Protein AF-A0A1A8H8I7-F1 (afdb_monomer_lite)

pLDDT: mean 92.43, std 4.39, range [78.38, 97.0]

Sequence (57 aa):
MLKTPRFPVWVCCINGTYSVLFSLNRSLLSDWRMEHQFQLFYYNGQNSHKTTTRLTV

Radius of gyration: 12.67 Å; chains: 1; bounding box: 31×31×28 Å

InterPro domains:
  IPR025257 Deubiquitinating enzyme MINDY-3/4, conserved domain [PF13898] (1-57)
  IPR039785 Deubiquitinating enzyme MINDY-3/4 [PTHR12473] (1-57)

Secondary structure (DSSP, 8-state):
-----SS-EEEEEETTEEEEEE-S-GGGGT-GGGGGS-EEEEE---TT--S-EEEE-

Foldseek 3Di:
DDDDDQWDKDFDQDPNFTWIKTFPPSCVVPPPVPVPWGKIWIGRPDPVCPDIDIDID

Organism: NCBI:txid1143690

Structure (mmCIF, N/CA/C/O backbone):
data_AF-A0A1A8H8I7-F1
#
_entry.id   AF-A0A1A8H8I7-F1
#
loop_
_atom_site.group_PDB
_atom_site.id
_atom_site.type_symbol
_atom_site.label_atom_id
_atom_site.label_alt_id
_atom_site.label_comp_id
_atom_site.label_asym_id
_atom_site.label_entity_id
_atom_site.label_seq_id
_atom_site.pdbx_PDB_ins_code
_atom_site.Cartn_x
_atom_site.Cartn_y
_atom_site.Cartn_z
_atom_site.occupancy
_atom_site.B_iso_or_equiv
_atom_site.auth_seq_id
_atom_site.auth_comp_id
_atom_site.auth_asym_id
_atom_site.auth_atom_id
_atom_site.pdbx_PDB_model_num
ATOM 1 N N . MET A 1 1 ? 4.525 -21.955 6.612 1.00 78.38 1 MET A N 1
ATOM 2 C CA . MET A 1 1 ? 3.165 -21.415 6.849 1.00 78.38 1 MET A CA 1
ATOM 3 C C . MET A 1 1 ? 3.137 -19.956 6.419 1.00 78.38 1 MET A C 1
ATOM 5 O O .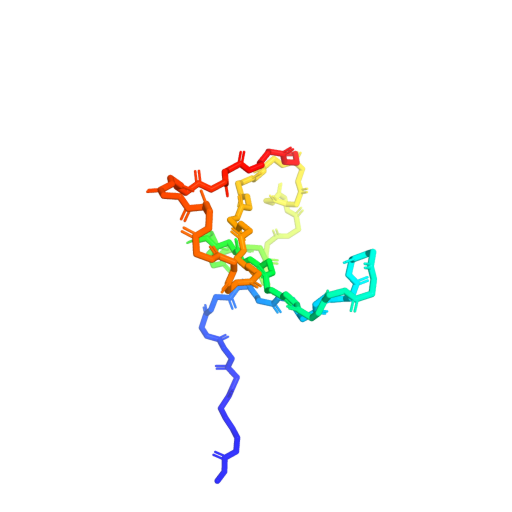 MET A 1 1 ? 4.031 -19.221 6.825 1.00 78.38 1 MET A O 1
ATOM 9 N N . LEU A 1 2 ? 2.169 -19.548 5.594 1.00 82.31 2 LEU A N 1
ATOM 10 C CA . LEU A 1 2 ? 1.975 -18.138 5.233 1.00 82.31 2 LEU A CA 1
ATOM 11 C C . LEU A 1 2 ? 1.333 -17.392 6.413 1.00 82.31 2 LEU A C 1
ATOM 13 O O . LEU A 1 2 ? 0.489 -17.954 7.108 1.00 82.31 2 LEU A O 1
ATOM 17 N N . LYS A 1 3 ? 1.764 -16.153 6.667 1.00 89.12 3 LYS A N 1
ATOM 18 C CA . LYS A 1 3 ? 1.231 -15.302 7.742 1.00 89.12 3 LYS A CA 1
ATOM 19 C C . LYS A 1 3 ? 0.323 -14.229 7.153 1.00 89.12 3 LYS A C 1
ATOM 21 O O . LYS A 1 3 ? 0.662 -13.646 6.126 1.00 89.12 3 LYS A O 1
ATOM 26 N N . THR A 1 4 ? -0.771 -13.922 7.843 1.00 88.88 4 THR A N 1
ATOM 27 C CA . THR A 1 4 ? -1.611 -12.766 7.514 1.00 88.88 4 THR A CA 1
ATOM 28 C C . THR A 1 4 ? -0.831 -11.472 7.772 1.00 88.88 4 THR A C 1
ATOM 30 O O . THR A 1 4 ? -0.256 -11.319 8.858 1.00 88.88 4 THR A O 1
ATOM 33 N N . PRO A 1 5 ? -0.780 -10.534 6.812 1.00 92.06 5 PRO A N 1
ATOM 34 C CA . PRO A 1 5 ? -0.139 -9.243 7.013 1.00 92.06 5 PRO A CA 1
ATOM 35 C C . PRO A 1 5 ? -0.784 -8.477 8.168 1.00 92.06 5 PRO A C 1
ATOM 37 O O . PRO A 1 5 ? -2.001 -8.391 8.284 1.00 92.06 5 PRO A O 1
ATOM 40 N N . ARG A 1 6 ? 0.043 -7.877 9.028 1.00 94.12 6 ARG A N 1
ATOM 41 C CA . ARG A 1 6 ? -0.445 -7.083 10.167 1.00 94.12 6 ARG A CA 1
ATOM 42 C C . ARG A 1 6 ? -1.047 -5.737 9.706 1.00 94.12 6 ARG A C 1
ATOM 44 O O . ARG A 1 6 ? -1.711 -5.068 10.493 1.00 94.12 6 ARG A O 1
ATOM 51 N N . PHE A 1 7 ? -0.735 -5.290 8.489 1.00 96.50 7 PHE A N 1
ATOM 52 C CA . PHE A 1 7 ? -1.204 -4.047 7.866 1.00 96.50 7 PHE A CA 1
ATOM 53 C C . PHE A 1 7 ? -1.958 -4.363 6.566 1.00 96.50 7 PHE A C 1
ATOM 55 O O . PHE A 1 7 ? -1.669 -5.401 5.969 1.00 96.50 7 PHE A O 1
ATOM 62 N N . PRO A 1 8 ? -2.853 -3.477 6.096 1.00 96.44 8 PRO A N 1
ATOM 63 C CA . PRO A 1 8 ? -3.424 -3.573 4.758 1.00 96.44 8 PRO A CA 1
ATOM 64 C C . PRO A 1 8 ? -2.327 -3.536 3.696 1.00 96.44 8 PRO A C 1
ATOM 66 O O . PRO A 1 8 ? -1.527 -2.596 3.651 1.00 96.44 8 PRO A O 1
ATOM 69 N N . VAL A 1 9 ? -2.286 -4.573 2.866 1.00 96.50 9 VAL A N 1
ATOM 70 C CA . VAL A 1 9 ? -1.340 -4.730 1.762 1.00 96.50 9 VAL A CA 1
ATOM 71 C C . VAL A 1 9 ? -2.110 -5.279 0.568 1.00 96.50 9 VAL A C 1
ATOM 73 O O . VAL A 1 9 ? -2.799 -6.291 0.688 1.00 96.50 9 VAL A O 1
ATOM 76 N N . TRP A 1 10 ? -1.954 -4.635 -0.581 1.00 95.50 10 TRP A N 1
ATOM 77 C CA . TRP A 1 10 ? -2.524 -5.051 -1.854 1.00 95.50 10 TRP A CA 1
ATOM 78 C C . TRP A 1 10 ? -1.401 -5.249 -2.861 1.00 95.50 10 TRP A C 1
ATOM 80 O O . TRP A 1 10 ? -0.539 -4.385 -3.024 1.00 95.50 10 TRP A O 1
ATOM 90 N N . VAL A 1 11 ? -1.418 -6.390 -3.545 1.00 95.62 11 VAL A N 1
ATOM 91 C CA . VAL A 1 11 ? -0.561 -6.630 -4.707 1.00 95.62 11 VAL A CA 1
ATOM 92 C C . VAL A 1 11 ? -1.301 -6.118 -5.934 1.00 95.62 11 VAL A C 1
ATOM 94 O O . VAL A 1 11 ? -2.460 -6.472 -6.152 1.00 95.62 11 VAL A O 1
ATOM 97 N N . CYS A 1 12 ? -0.644 -5.278 -6.726 1.00 95.38 12 CYS A N 1
ATOM 98 C CA . CYS A 1 12 ? -1.259 -4.610 -7.865 1.00 95.38 12 CYS A CA 1
ATOM 99 C C . CYS A 1 12 ? -0.446 -4.851 -9.137 1.00 95.38 12 CYS A C 1
ATOM 101 O O . CYS A 1 12 ? 0.783 -4.900 -9.108 1.00 95.38 12 CYS A O 1
ATOM 103 N N . CYS A 1 13 ? -1.139 -4.944 -10.270 1.00 95.06 13 CYS A N 1
ATOM 104 C CA . CYS A 1 13 ? -0.535 -4.843 -11.593 1.00 95.06 13 CYS A CA 1
ATOM 105 C C . CYS A 1 13 ? -0.987 -3.517 -12.211 1.00 95.06 13 CYS A C 1
ATOM 107 O O . CYS A 1 13 ? -2.141 -3.384 -12.616 1.00 95.06 13 CYS A O 1
ATOM 109 N N . ILE A 1 14 ? -0.098 -2.522 -12.225 1.00 91.38 14 ILE A N 1
ATOM 110 C CA . ILE A 1 14 ? -0.386 -1.176 -12.734 1.00 91.38 14 ILE A CA 1
ATOM 111 C C . ILE A 1 14 ? 0.504 -0.948 -13.948 1.00 91.38 14 ILE A C 1
ATOM 113 O O . ILE A 1 14 ? 1.727 -1.032 -13.844 1.00 91.38 14 ILE A O 1
ATOM 117 N N . ASN A 1 15 ? -0.104 -0.691 -15.109 1.00 90.69 15 ASN A N 1
ATOM 118 C CA . ASN A 1 15 ? 0.604 -0.484 -16.378 1.00 90.69 15 ASN A CA 1
ATOM 119 C C . ASN A 1 15 ? 1.624 -1.600 -16.692 1.00 90.69 15 ASN A C 1
ATOM 121 O O . ASN A 1 15 ? 2.756 -1.331 -17.086 1.00 90.69 15 ASN A O 1
ATOM 125 N N . GLY A 1 16 ? 1.249 -2.862 -16.447 1.00 91.69 16 GLY A N 1
ATOM 126 C CA . GLY A 1 16 ? 2.112 -4.028 -16.683 1.00 91.69 16 GLY A CA 1
ATOM 127 C C . GLY A 1 16 ? 3.249 -4.217 -15.671 1.00 91.69 16 GLY A C 1
ATOM 128 O O . GLY A 1 16 ? 4.066 -5.117 -15.843 1.00 91.69 16 GLY A O 1
ATOM 129 N N . THR A 1 17 ? 3.311 -3.403 -14.613 1.00 91.56 17 THR A N 1
ATOM 130 C CA . THR A 1 17 ? 4.313 -3.518 -13.544 1.00 91.56 17 THR A CA 1
ATOM 131 C C . THR A 1 17 ? 3.678 -4.071 -12.272 1.00 91.56 17 THR A C 1
ATOM 133 O O . THR A 1 17 ? 2.685 -3.532 -11.772 1.00 91.56 17 THR A O 1
ATOM 136 N N . TYR A 1 18 ? 4.271 -5.132 -11.718 1.00 95.00 18 TYR A N 1
ATOM 137 C CA . TYR A 1 18 ? 3.896 -5.637 -10.399 1.00 95.00 18 TYR A CA 1
ATOM 138 C C . TYR A 1 18 ? 4.365 -4.679 -9.308 1.00 95.00 18 TYR A C 1
ATOM 140 O O . TYR A 1 18 ? 5.501 -4.211 -9.301 1.00 95.00 18 TYR A O 1
ATOM 148 N N . SER A 1 19 ? 3.466 -4.383 -8.383 1.00 94.62 19 SER A N 1
ATOM 149 C CA . SER A 1 19 ? 3.644 -3.346 -7.376 1.00 94.62 19 SER A CA 1
ATOM 150 C C . SER A 1 19 ? 2.876 -3.691 -6.106 1.00 94.62 19 SER A C 1
ATOM 152 O O . SER A 1 19 ? 2.073 -4.628 -6.075 1.00 94.62 19 SER A O 1
ATOM 154 N N . VAL A 1 20 ? 3.142 -2.935 -5.047 1.00 95.81 20 VAL A N 1
ATOM 155 C CA . VAL A 1 20 ? 2.464 -3.059 -3.762 1.00 95.81 20 VAL A CA 1
ATOM 156 C C . VAL A 1 20 ? 1.907 -1.701 -3.358 1.00 95.81 20 VAL A C 1
ATOM 158 O O . VAL A 1 20 ? 2.632 -0.702 -3.336 1.00 95.81 20 VAL A O 1
ATOM 161 N N . LEU A 1 21 ? 0.625 -1.685 -3.000 1.00 96.56 21 LEU A N 1
ATOM 162 C CA . LEU A 1 21 ? 0.014 -0.624 -2.208 1.00 96.56 21 LEU A CA 1
ATOM 163 C C . LEU A 1 21 ? -0.101 -1.103 -0.764 1.00 96.56 21 LEU A C 1
ATOM 165 O O . LEU A 1 21 ? -0.462 -2.251 -0.512 1.00 96.56 21 LEU A O 1
ATOM 169 N N . PHE A 1 22 ? 0.182 -0.237 0.200 1.00 97.00 22 PHE A N 1
ATOM 170 C CA . PHE A 1 22 ? -0.028 -0.562 1.608 1.00 97.00 22 PHE A CA 1
ATOM 171 C C . PHE A 1 22 ? -0.449 0.659 2.414 1.00 97.00 22 PHE A C 1
ATOM 173 O O . PHE A 1 22 ? -0.158 1.795 2.041 1.00 97.00 22 PHE A O 1
ATOM 180 N N . SER A 1 23 ? -1.114 0.422 3.543 1.00 96.88 23 SER A N 1
ATOM 181 C CA . SER A 1 23 ? -1.425 1.468 4.517 1.00 96.88 23 SER A CA 1
ATOM 182 C C . SER A 1 23 ? -0.752 1.186 5.853 1.00 96.88 23 SER A C 1
ATOM 184 O O . SER A 1 23 ? -0.622 0.040 6.279 1.00 96.88 23 SER A O 1
ATOM 186 N N . LEU A 1 24 ? -0.364 2.249 6.553 1.00 95.94 24 LEU A N 1
ATOM 187 C CA . LEU A 1 24 ? 0.085 2.160 7.943 1.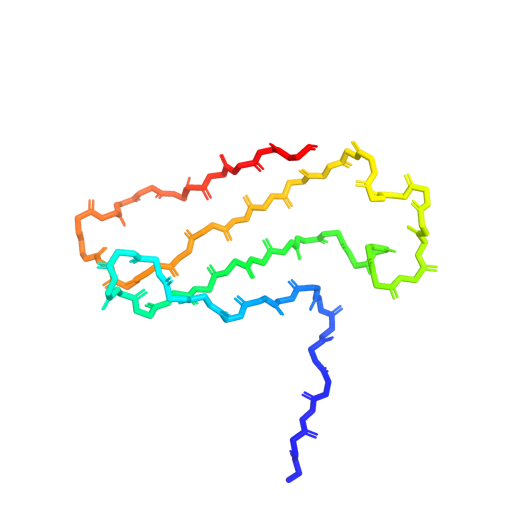00 95.94 24 LEU A CA 1
ATOM 188 C C . LEU A 1 24 ? -1.094 2.180 8.933 1.00 95.94 24 LEU A C 1
ATOM 190 O O . LEU A 1 24 ? -0.892 1.956 10.126 1.00 95.94 24 LEU A O 1
ATOM 194 N N . ASN A 1 25 ? -2.326 2.404 8.464 1.00 96.06 25 ASN A N 1
ATOM 195 C CA . ASN A 1 25 ? -3.516 2.344 9.304 1.00 96.06 25 ASN A CA 1
ATOM 196 C C . ASN A 1 25 ? -4.047 0.903 9.381 1.00 96.06 25 ASN A C 1
ATOM 198 O O . ASN A 1 25 ? -4.746 0.435 8.485 1.00 96.06 25 ASN A O 1
ATOM 202 N N . ARG A 1 26 ? -3.724 0.184 10.464 1.00 95.50 26 ARG A N 1
ATOM 203 C CA . ARG A 1 26 ? -4.211 -1.195 10.677 1.00 95.50 26 ARG A CA 1
ATOM 204 C C . ARG A 1 26 ? -5.727 -1.279 10.823 1.00 95.50 26 ARG A C 1
ATOM 206 O O . ARG A 1 26 ? -6.289 -2.318 10.497 1.00 95.50 26 ARG A O 1
ATOM 213 N N . SER A 1 27 ? -6.368 -0.213 11.298 1.00 95.25 27 SER A N 1
ATOM 214 C CA . SER A 1 27 ? -7.809 -0.196 11.546 1.00 95.25 27 SER A CA 1
ATOM 215 C C . SER A 1 27 ? -8.620 -0.357 10.262 1.00 95.25 27 SER A C 1
ATOM 217 O O . SER A 1 27 ? -9.739 -0.839 10.333 1.00 95.25 27 SER A O 1
ATOM 219 N N . LEU A 1 28 ? -8.040 -0.091 9.085 1.00 94.81 28 LEU A N 1
ATOM 220 C CA . LEU A 1 28 ? -8.663 -0.393 7.787 1.00 94.81 28 LEU A CA 1
ATOM 221 C C . LEU A 1 28 ? -8.990 -1.881 7.581 1.00 94.81 28 LEU A C 1
ATOM 223 O O . LEU A 1 28 ? -9.754 -2.212 6.688 1.00 94.81 28 LEU A O 1
ATOM 227 N N . LEU A 1 29 ? -8.404 -2.791 8.368 1.00 93.31 29 LEU A N 1
ATOM 228 C CA . LEU A 1 29 ? -8.721 -4.221 8.293 1.00 93.31 29 LEU A CA 1
ATOM 229 C C . LEU A 1 29 ? -9.981 -4.609 9.082 1.00 93.31 29 LEU A C 1
ATOM 231 O O . LEU A 1 29 ? -10.431 -5.746 8.966 1.00 93.31 29 LEU A O 1
ATOM 235 N N . SER A 1 30 ? -10.496 -3.727 9.943 1.00 92.31 30 SER A N 1
ATOM 236 C CA . SER A 1 30 ? -11.520 -4.095 10.932 1.00 92.31 30 SER A CA 1
ATOM 237 C C . SER A 1 30 ? -12.535 -3.001 11.269 1.00 92.31 30 SER A C 1
ATOM 239 O O . SER A 1 30 ? -13.541 -3.299 11.905 1.00 92.31 30 SER A O 1
ATOM 241 N N . ASP A 1 31 ? -12.276 -1.747 10.903 1.00 94.50 31 ASP A N 1
ATOM 242 C CA . ASP A 1 31 ? -13.128 -0.595 11.188 1.00 94.50 31 ASP A CA 1
ATOM 243 C C . ASP A 1 31 ? -13.540 0.088 9.882 1.00 94.50 31 ASP A C 1
ATOM 245 O O . ASP A 1 31 ? -12.790 0.878 9.305 1.00 94.50 31 ASP A O 1
ATOM 249 N N . TRP A 1 32 ? -14.771 -0.190 9.451 1.00 91.19 32 TRP A N 1
ATOM 250 C CA . TRP A 1 32 ? -15.365 0.369 8.236 1.00 91.19 32 TRP A CA 1
ATOM 251 C C . TRP A 1 32 ? -15.416 1.905 8.245 1.00 91.19 32 TRP A C 1
ATOM 253 O O . TRP A 1 32 ? -15.430 2.541 7.193 1.00 91.19 32 TRP A O 1
ATOM 263 N N . ARG A 1 33 ? -15.408 2.549 9.423 1.00 93.00 33 ARG A N 1
ATOM 264 C CA . ARG A 1 33 ? -15.402 4.019 9.504 1.00 93.00 33 ARG A CA 1
ATOM 265 C C . ARG A 1 33 ? -14.100 4.599 8.963 1.00 93.00 33 ARG A C 1
ATOM 267 O O . ARG A 1 33 ? -14.111 5.699 8.418 1.00 93.00 33 ARG A O 1
ATOM 274 N N . MET A 1 34 ? -13.000 3.855 9.073 1.00 92.56 34 MET A N 1
ATOM 275 C CA . MET A 1 34 ? -11.680 4.278 8.603 1.00 92.56 34 MET A CA 1
ATOM 276 C C . MET A 1 34 ? -11.543 4.227 7.077 1.00 92.56 34 MET A C 1
ATOM 278 O O . MET A 1 34 ? -10.609 4.818 6.543 1.00 92.56 34 MET A O 1
ATOM 282 N N . GLU A 1 35 ? -12.462 3.565 6.368 1.00 90.06 35 GLU A N 1
ATOM 283 C CA . GLU A 1 35 ? -12.405 3.399 4.907 1.00 90.06 35 GLU A CA 1
ATOM 284 C C . GLU A 1 35 ? -12.668 4.700 4.128 1.00 90.06 35 GLU A C 1
ATOM 286 O O . GLU A 1 35 ? -12.391 4.760 2.935 1.00 90.06 35 GLU A O 1
ATOM 291 N N . HIS A 1 36 ? -13.159 5.757 4.784 1.00 91.62 36 HIS A N 1
ATOM 292 C CA . HIS A 1 36 ? -13.512 7.021 4.123 1.00 91.62 36 HIS A CA 1
ATOM 293 C C . HIS A 1 36 ? -12.329 7.971 3.925 1.00 91.62 36 HIS A C 1
ATOM 295 O O . HIS A 1 36 ? -12.406 8.850 3.074 1.00 91.62 36 HIS A O 1
ATOM 301 N N . GLN A 1 37 ? -11.279 7.856 4.747 1.00 93.31 37 GLN A N 1
ATOM 302 C CA . GLN A 1 37 ? -10.111 8.726 4.645 1.00 93.31 37 GLN A CA 1
ATO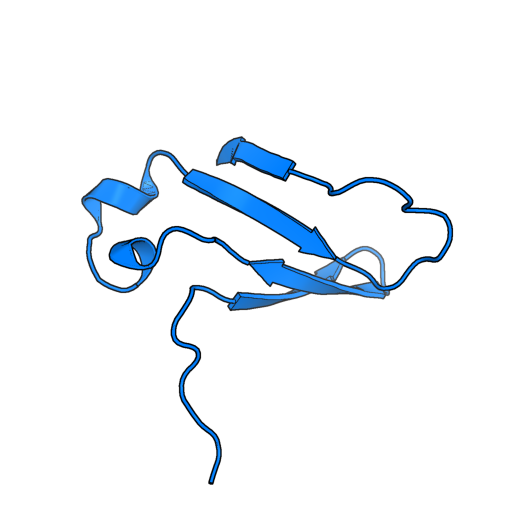M 303 C C . GLN A 1 37 ? -8.859 8.026 5.167 1.00 93.31 37 GLN A C 1
ATOM 305 O O . GLN A 1 37 ? -8.712 7.793 6.372 1.00 93.31 37 GLN A O 1
ATOM 310 N N . PHE A 1 38 ? -7.918 7.723 4.275 1.00 95.31 38 PHE A N 1
ATOM 311 C CA . PHE A 1 38 ? -6.665 7.086 4.673 1.00 95.31 38 PHE A CA 1
ATOM 312 C C . PHE A 1 38 ? -5.526 7.315 3.685 1.00 95.31 38 PHE A C 1
ATOM 314 O O . PHE A 1 38 ? -5.706 7.696 2.533 1.00 95.31 38 PHE A O 1
ATOM 321 N N . GLN A 1 39 ? -4.307 7.068 4.163 1.00 97.00 39 GLN A N 1
ATOM 322 C CA . GLN A 1 39 ? -3.105 7.147 3.343 1.00 97.00 39 GLN A CA 1
ATOM 323 C C . GLN A 1 39 ? -2.733 5.775 2.791 1.00 97.00 39 GLN A C 1
ATOM 325 O O . GLN A 1 39 ? -2.762 4.766 3.509 1.00 97.00 39 GLN A O 1
ATOM 330 N N . LEU A 1 40 ? -2.303 5.781 1.535 1.00 96.94 40 LEU A N 1
ATOM 331 C CA . LEU A 1 40 ? -1.674 4.659 0.862 1.00 96.94 40 LEU A CA 1
ATOM 332 C C . LEU A 1 40 ? -0.253 5.018 0.450 1.00 96.94 40 LEU A C 1
ATOM 334 O O . LEU A 1 40 ? 0.054 6.149 0.079 1.00 96.94 40 LEU A O 1
ATOM 338 N N . PHE A 1 41 ? 0.606 4.015 0.487 1.00 96.50 41 PHE A N 1
ATOM 339 C CA . PHE A 1 41 ? 1.981 4.086 0.037 1.00 96.50 41 PHE A CA 1
ATOM 340 C C . PHE A 1 41 ? 2.149 3.145 -1.144 1.00 96.50 41 PHE A C 1
ATOM 342 O O . PHE A 1 41 ? 1.724 1.992 -1.076 1.00 96.50 41 PHE A O 1
ATOM 349 N N . TYR A 1 42 ? 2.753 3.647 -2.216 1.00 95.25 42 TYR A N 1
ATOM 350 C CA . TYR A 1 42 ? 2.956 2.897 -3.450 1.00 95.25 42 TYR A CA 1
ATOM 351 C C . TYR A 1 42 ? 4.430 2.557 -3.651 1.00 95.25 42 TYR A C 1
ATOM 353 O O . TYR A 1 42 ? 5.296 3.430 -3.561 1.00 95.25 42 TYR A O 1
ATOM 361 N N . TYR A 1 43 ? 4.706 1.289 -3.953 1.00 93.56 43 TYR A N 1
ATOM 362 C CA . TYR A 1 43 ? 6.044 0.804 -4.268 1.00 93.56 43 TYR A CA 1
ATOM 363 C C . TYR A 1 43 ? 6.017 -0.158 -5.458 1.00 93.56 43 TYR A C 1
ATOM 365 O O . TYR A 1 43 ? 5.293 -1.150 -5.452 1.00 93.56 43 TYR A O 1
ATOM 373 N N . ASN A 1 44 ? 6.836 0.117 -6.471 1.00 92.38 44 ASN A N 1
ATOM 374 C CA . ASN A 1 44 ? 6.915 -0.665 -7.710 1.00 92.38 44 ASN A CA 1
ATOM 375 C C . ASN A 1 44 ? 8.344 -1.109 -8.070 1.00 92.38 44 ASN A C 1
ATOM 377 O O . ASN A 1 44 ? 8.581 -1.555 -9.187 1.00 92.38 44 ASN A O 1
ATOM 381 N N . GLY A 1 45 ? 9.305 -0.948 -7.153 1.00 88.25 45 GLY A N 1
ATOM 382 C CA . GLY A 1 45 ? 10.693 -1.376 -7.354 1.00 88.25 45 GLY A CA 1
ATOM 383 C C . GLY A 1 45 ? 11.486 -0.597 -8.413 1.00 88.25 45 GLY A C 1
ATOM 384 O O . GLY A 1 45 ? 12.598 -1.004 -8.740 1.00 88.25 45 GLY A O 1
ATOM 385 N N . GLN A 1 46 ? 10.964 0.507 -8.962 1.00 87.81 46 GLN A N 1
ATOM 386 C CA . GLN A 1 46 ? 11.701 1.317 -9.935 1.00 87.81 46 GLN A CA 1
AT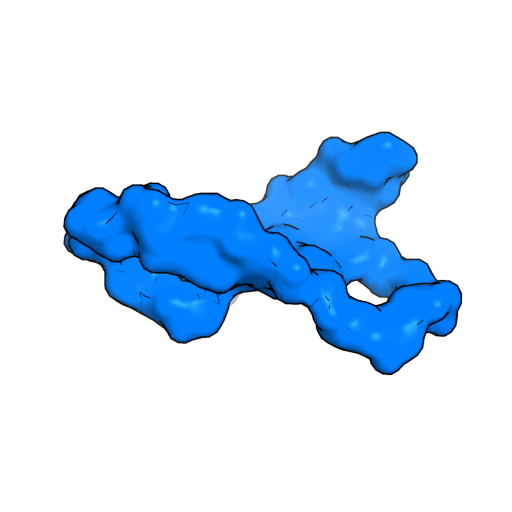OM 387 C C . GLN A 1 46 ? 12.787 2.163 -9.255 1.00 87.81 46 GLN A C 1
ATOM 389 O O . GLN A 1 46 ? 12.502 2.966 -8.371 1.00 87.81 46 GLN A O 1
ATOM 394 N N . ASN A 1 47 ? 14.027 2.066 -9.743 1.00 83.25 47 ASN A N 1
ATOM 395 C CA . ASN A 1 47 ? 15.169 2.835 -9.221 1.00 83.25 47 ASN A CA 1
ATOM 396 C C . ASN A 1 47 ? 15.029 4.362 -9.386 1.00 83.25 47 AS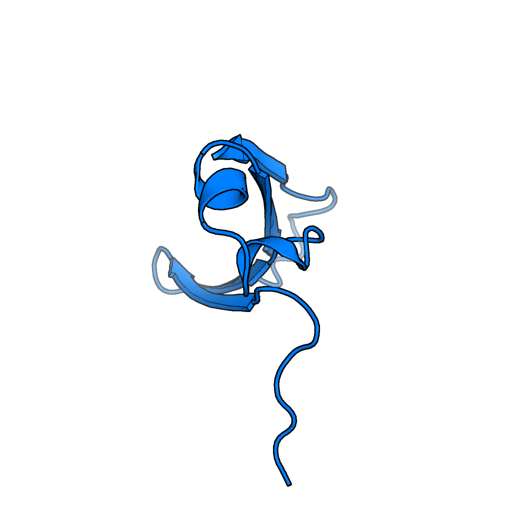N A C 1
ATOM 398 O O . ASN A 1 47 ? 15.710 5.129 -8.706 1.00 83.25 47 ASN A O 1
ATOM 402 N N . SER A 1 48 ? 14.173 4.820 -10.303 1.00 84.25 48 SER A N 1
ATOM 403 C CA . SER A 1 48 ? 13.880 6.242 -10.507 1.00 84.25 48 SER A CA 1
ATOM 404 C C . SER A 1 48 ? 13.070 6.850 -9.356 1.00 84.25 48 SER A C 1
ATOM 406 O O . SER A 1 48 ? 13.145 8.060 -9.134 1.00 84.25 48 SER A O 1
ATOM 408 N N . HIS A 1 49 ? 12.333 6.035 -8.593 1.00 80.69 49 HIS A N 1
ATOM 409 C CA . HIS A 1 49 ? 11.564 6.486 -7.437 1.00 80.69 49 HIS A CA 1
ATOM 410 C C . HIS A 1 49 ? 12.460 6.614 -6.204 1.00 80.69 49 HIS A C 1
ATOM 412 O O . HIS A 1 49 ? 12.670 5.675 -5.441 1.00 80.69 49 HIS A O 1
ATOM 418 N N . LYS A 1 50 ? 12.995 7.822 -6.013 1.00 83.31 50 LYS A N 1
ATOM 419 C CA . LYS A 1 50 ? 13.837 8.172 -4.858 1.00 83.31 50 LYS A CA 1
ATOM 420 C C . LYS A 1 50 ? 13.041 8.648 -3.643 1.00 83.31 50 LYS A C 1
ATOM 422 O O . LYS A 1 50 ? 13.601 8.770 -2.559 1.00 83.31 50 LYS A O 1
ATOM 427 N N . THR A 1 51 ? 11.759 8.948 -3.824 1.00 87.81 51 THR A N 1
ATOM 428 C CA . THR A 1 51 ? 10.875 9.461 -2.778 1.00 87.81 51 THR A CA 1
ATOM 429 C C . THR A 1 51 ? 9.658 8.567 -2.623 1.00 87.81 51 THR A C 1
ATOM 431 O O . THR A 1 51 ? 9.184 7.942 -3.570 1.00 87.81 51 THR A O 1
ATOM 434 N N . THR A 1 52 ? 9.145 8.506 -1.399 1.00 89.81 52 THR A N 1
ATOM 435 C CA . THR A 1 52 ? 7.943 7.744 -1.087 1.00 89.81 52 THR A CA 1
ATOM 436 C C . THR A 1 52 ? 6.731 8.355 -1.780 1.00 89.81 52 THR A C 1
ATOM 438 O O . THR A 1 52 ? 6.365 9.501 -1.511 1.00 89.81 52 THR A O 1
ATOM 441 N N . THR A 1 53 ? 6.058 7.575 -2.621 1.00 94.06 53 THR A N 1
ATOM 442 C CA . THR A 1 53 ? 4.767 7.963 -3.192 1.00 94.06 53 THR A CA 1
ATOM 443 C C . THR A 1 53 ? 3.671 7.748 -2.162 1.00 94.06 53 THR A C 1
ATOM 445 O O . THR A 1 53 ? 3.376 6.611 -1.789 1.00 94.06 53 THR A O 1
ATOM 448 N N . ARG A 1 54 ? 3.066 8.849 -1.710 1.00 95.50 54 ARG A N 1
ATOM 449 C CA . ARG A 1 54 ? 1.930 8.842 -0.791 1.00 95.50 54 ARG A CA 1
ATOM 450 C C . ARG A 1 54 ? 0.671 9.285 -1.523 1.00 95.50 54 ARG A C 1
ATOM 452 O O 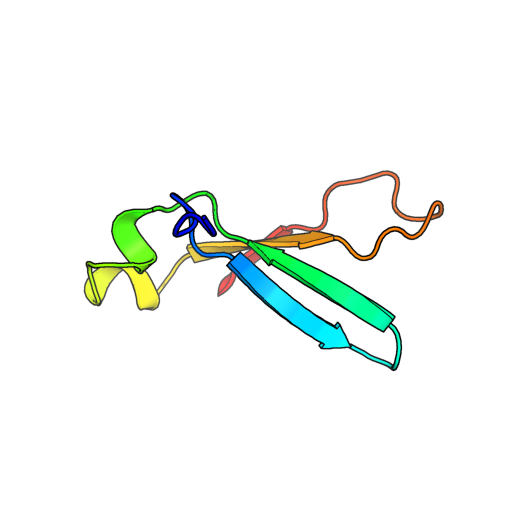. ARG A 1 54 ? 0.646 10.366 -2.104 1.00 95.50 54 ARG A O 1
ATOM 459 N N . LEU A 1 55 ? -0.356 8.455 -1.454 1.00 94.75 55 LEU A N 1
ATOM 460 C CA . LEU A 1 55 ? -1.689 8.702 -1.982 1.00 94.75 55 LEU A CA 1
ATOM 461 C C . LEU A 1 55 ? -2.654 8.891 -0.809 1.00 94.75 55 LEU A C 1
ATOM 463 O O . LEU A 1 55 ? -2.429 8.346 0.275 1.00 94.75 55 LEU A O 1
ATOM 467 N N . THR A 1 56 ? -3.722 9.642 -1.039 1.00 94.94 56 THR A N 1
ATOM 468 C CA . THR A 1 56 ? -4.835 9.778 -0.097 1.00 94.94 56 THR A CA 1
ATOM 469 C C . THR A 1 56 ? -6.081 9.266 -0.794 1.00 94.94 56 THR A C 1
ATOM 471 O O . THR A 1 56 ? -6.327 9.642 -1.941 1.00 94.94 56 THR A O 1
ATOM 474 N N . VAL A 1 57 ? -6.807 8.392 -0.107 1.00 90.81 57 VAL A N 1
ATOM 475 C CA . VAL A 1 57 ? -8.192 8.046 -0.430 1.00 90.81 57 VAL A CA 1
ATOM 476 C C . VAL A 1 57 ? -9.085 8.940 0.408 1.00 90.81 57 VAL A C 1
ATOM 478 O O . VAL A 1 57 ? -8.759 9.090 1.613 1.00 90.81 57 VAL A O 1
#